Protein AF-A0A9Q4DUL0-F1 (afdb_monomer_lite)

Organism: Bacillus spizizenii (NCBI:txid96241)

InterPro domains:
  IPR012338 Beta-lactamase/transpeptidase-like [G3DSA:3.40.710.10] (1-67)
  IPR012338 Beta-lactamase/transpeptidase-like [SSF56601] (7-67)
  IPR050396 Glycosyltransferase 51/Transpeptidase [PTHR32282] (4-65)

Sequence (67 aa):
KKGYFKAPYIGGKTGTSNDYHDMWFVGLTDTYTMGVWVGKDTPSSVEYLHSISPQLSIFKGTLQAAY

Radius of gyration: 12.8 Å; chains: 1; bounding box: 29×19×37 Å

Secondary structure (DSSP, 8-state):
-------S-EEEEEEE-GGG--EEEEEEESS-EEEEEE--SS----GGGTTT-HHHHHHHHHHHH--

Structure (mmCIF, N/CA/C/O backbone):
data_AF-A0A9Q4DUL0-F1
#
_entry.id   AF-A0A9Q4DUL0-F1
#
loop_
_atom_site.group_PDB
_atom_site.id
_atom_site.type_symbol
_atom_site.label_atom_id
_atom_site.label_alt_id
_atom_site.label_comp_id
_atom_site.label_asym_id
_atom_site.label_entity_id
_atom_site.label_seq_id
_atom_site.pdbx_PDB_ins_code
_atom_site.Cartn_x
_atom_site.Cartn_y
_atom_site.Cartn_z
_atom_site.occupancy
_atom_site.B_iso_or_equiv
_atom_site.auth_seq_id
_atom_site.auth_comp_id
_atom_site.auth_asym_id
_atom_site.auth_atom_id
_atom_site.pdbx_PDB_model_num
ATOM 1 N N . LYS A 1 1 ? 3.480 10.761 9.957 1.00 43.97 1 LYS A N 1
ATOM 2 C CA . LYS A 1 1 ? 2.118 11.280 10.264 1.00 43.97 1 LYS A CA 1
ATOM 3 C C . LYS A 1 1 ? 1.381 10.246 11.118 1.00 43.97 1 LYS A C 1
ATOM 5 O O . LYS A 1 1 ? 1.060 9.193 10.590 1.00 43.97 1 LYS A O 1
ATOM 10 N N . LYS A 1 2 ? 1.159 10.501 12.415 1.00 40.09 2 LYS A N 1
ATOM 11 C CA . LYS A 1 2 ? 0.334 9.625 13.271 1.00 40.09 2 LYS A CA 1
ATOM 12 C C . LYS A 1 2 ? -1.131 9.729 12.817 1.00 40.09 2 LYS A C 1
ATOM 14 O O . LYS A 1 2 ? -1.616 10.839 12.613 1.00 40.09 2 LYS A O 1
ATOM 19 N N . GLY A 1 3 ? -1.795 8.603 12.566 1.00 52.59 3 GLY A N 1
ATOM 20 C CA . GLY A 1 3 ? -3.231 8.547 12.275 1.00 52.59 3 GLY A CA 1
ATOM 21 C C . GLY A 1 3 ? -3.986 8.151 13.538 1.00 52.59 3 GLY A C 1
ATOM 22 O O . GLY A 1 3 ? -3.618 7.163 14.162 1.00 52.59 3 GLY A O 1
ATOM 23 N N . TYR A 1 4 ? -4.998 8.926 13.923 1.00 52.56 4 TYR A N 1
ATOM 24 C CA . TYR A 1 4 ? -5.944 8.529 14.962 1.00 52.56 4 TYR A CA 1
ATOM 25 C C . TYR A 1 4 ? -7.000 7.626 14.322 1.00 52.56 4 TYR A C 1
ATOM 27 O O . TYR A 1 4 ? -7.731 8.069 13.436 1.00 52.56 4 TYR A O 1
ATOM 35 N N . PHE A 1 5 ? -7.047 6.369 14.753 1.00 58.69 5 PHE A N 1
ATOM 36 C CA . PHE A 1 5 ? -8.072 5.398 14.383 1.00 58.69 5 PHE A CA 1
ATOM 37 C C . PHE A 1 5 ? -8.762 4.950 15.667 1.00 58.69 5 PHE A C 1
ATOM 39 O O . PHE A 1 5 ? -8.096 4.714 16.673 1.00 58.69 5 PHE A O 1
ATOM 46 N N . LYS A 1 6 ? -10.091 4.851 15.650 1.00 60.72 6 LYS A N 1
ATOM 47 C CA . LYS A 1 6 ? -10.893 4.440 16.808 1.00 60.72 6 LYS A CA 1
ATOM 48 C C . LYS A 1 6 ? -10.975 2.906 16.891 1.00 60.72 6 LYS A C 1
ATOM 50 O O . LYS A 1 6 ? -12.055 2.354 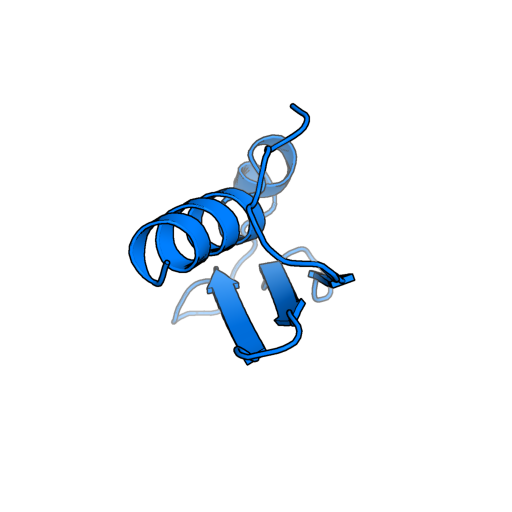17.041 1.00 60.72 6 LYS A O 1
ATOM 55 N N . ALA A 1 7 ? -9.835 2.234 16.737 1.00 61.97 7 ALA A N 1
ATOM 56 C CA . ALA A 1 7 ? -9.698 0.788 16.873 1.00 61.97 7 ALA A CA 1
ATOM 57 C C . ALA A 1 7 ? -8.826 0.499 18.110 1.00 61.97 7 ALA A C 1
ATOM 59 O O . ALA A 1 7 ? -7.754 1.102 18.219 1.00 61.97 7 ALA A O 1
ATOM 60 N N . PRO A 1 8 ? -9.267 -0.361 19.049 1.00 72.50 8 PRO A N 1
ATOM 61 C CA . PRO A 1 8 ? -8.472 -0.740 20.221 1.00 72.50 8 PRO A CA 1
ATOM 62 C C . PRO A 1 8 ? -7.098 -1.296 19.834 1.00 72.50 8 PRO A C 1
ATOM 64 O O . PRO A 1 8 ? -6.102 -1.000 20.496 1.00 72.50 8 PRO A O 1
ATOM 67 N N . TYR A 1 9 ? -7.039 -2.032 18.723 1.00 83.31 9 TYR A N 1
ATOM 68 C CA . TYR A 1 9 ? -5.808 -2.507 18.110 1.00 83.31 9 TYR A CA 1
ATOM 69 C C . TYR A 1 9 ? -5.701 -2.116 16.630 1.00 83.31 9 TYR A C 1
ATOM 71 O O . TYR A 1 9 ? -6.663 -2.188 15.863 1.00 83.31 9 TYR A O 1
ATOM 79 N N . ILE A 1 10 ? -4.484 -1.752 16.218 1.00 90.69 10 ILE A N 1
ATOM 80 C CA . ILE A 1 10 ? -4.086 -1.651 14.815 1.00 90.69 10 ILE A CA 1
ATOM 81 C C . ILE A 1 10 ? -2.663 -2.186 14.658 1.00 90.69 10 ILE A C 1
ATOM 83 O O . ILE A 1 10 ? -1.738 -1.757 15.351 1.00 90.69 10 ILE A O 1
ATOM 87 N N . GLY A 1 11 ? -2.486 -3.121 13.733 1.00 92.88 11 GLY A N 1
ATOM 88 C CA . GLY A 1 11 ? -1.200 -3.727 13.413 1.00 92.88 11 GLY A CA 1
ATOM 89 C C . GLY A 1 11 ? -1.030 -3.874 11.910 1.00 92.88 11 GLY A C 1
ATOM 90 O O . GLY A 1 11 ? -2.002 -3.937 11.160 1.00 92.88 11 GLY A O 1
ATOM 91 N N . GLY A 1 12 ? 0.214 -3.924 11.447 1.00 95.88 12 GLY A N 1
ATOM 92 C CA . GLY A 1 12 ? 0.474 -4.188 10.041 1.00 95.88 12 GLY A CA 1
ATOM 93 C C . GLY A 1 12 ? 1.946 -4.317 9.713 1.00 95.88 12 GLY A C 1
ATOM 94 O O . GLY A 1 12 ? 2.823 -3.947 10.498 1.00 95.88 12 GLY A O 1
ATOM 95 N N . LYS A 1 13 ? 2.207 -4.861 8.530 1.00 97.75 13 LYS A N 1
ATOM 96 C CA . LYS A 1 13 ? 3.544 -5.136 8.026 1.00 97.75 13 LYS A CA 1
ATOM 97 C C . LYS A 1 13 ? 3.659 -4.661 6.585 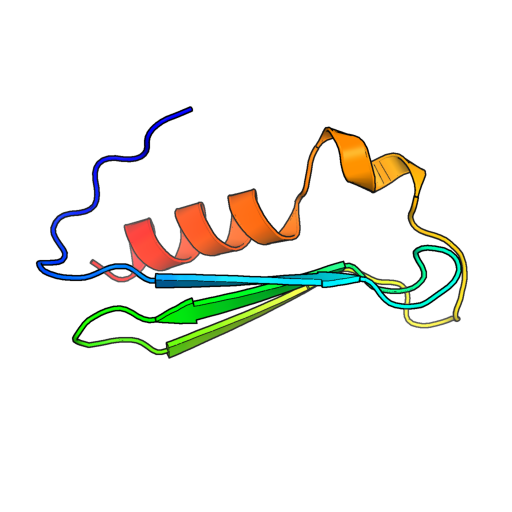1.00 97.75 13 LYS A C 1
ATOM 99 O O . LYS A 1 13 ? 2.805 -4.927 5.743 1.00 97.75 13 LYS A O 1
ATOM 104 N N . THR A 1 14 ? 4.755 -3.963 6.310 1.00 97.38 14 THR A N 1
ATOM 105 C CA . THR A 1 14 ? 5.169 -3.617 4.950 1.00 97.38 14 THR A CA 1
ATOM 106 C C . THR A 1 14 ? 5.780 -4.829 4.254 1.00 97.38 14 THR A C 1
ATOM 108 O O . THR A 1 14 ? 6.506 -5.611 4.877 1.00 97.38 14 THR A O 1
ATOM 111 N N . GLY A 1 15 ? 5.521 -4.963 2.959 1.00 96.62 15 GLY A N 1
ATOM 112 C CA . GLY A 1 15 ? 6.193 -5.914 2.083 1.00 96.62 15 GLY A CA 1
ATOM 113 C C . GLY A 1 15 ? 6.681 -5.206 0.827 1.00 96.62 15 GLY A C 1
ATOM 114 O O . GLY A 1 15 ? 6.005 -4.318 0.313 1.00 96.62 15 GLY A O 1
ATOM 115 N N . THR A 1 16 ? 7.848 -5.604 0.346 1.00 97.12 16 THR A N 1
ATOM 116 C CA . THR A 1 16 ? 8.408 -5.140 -0.923 1.00 97.12 16 THR A CA 1
ATOM 117 C C . THR A 1 16 ? 9.031 -6.353 -1.591 1.00 97.12 16 THR A C 1
ATOM 11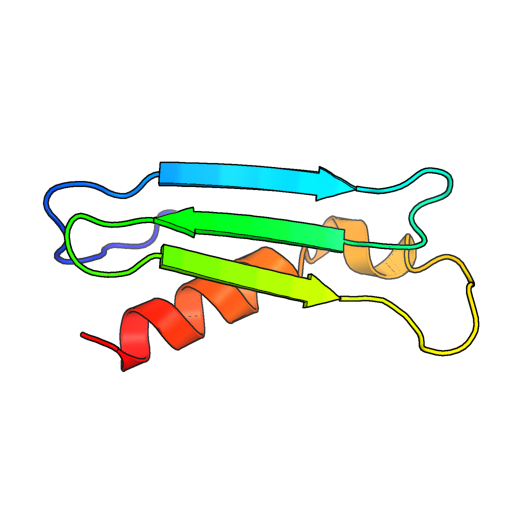9 O O . THR A 1 16 ? 9.714 -7.126 -0.915 1.00 97.12 16 THR A O 1
ATOM 122 N 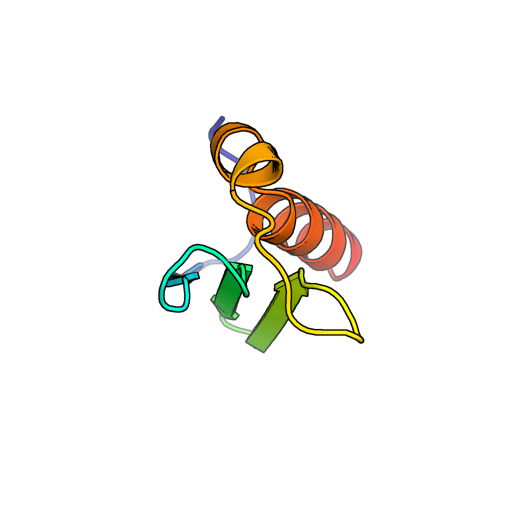N . SER A 1 17 ? 8.773 -6.557 -2.878 1.00 96.81 17 SER A N 1
ATOM 123 C CA . SER A 1 17 ? 9.489 -7.575 -3.650 1.00 96.81 17 SER A CA 1
ATOM 124 C C . SER A 1 17 ? 10.899 -7.090 -4.006 1.00 96.81 17 SER A C 1
ATOM 126 O O . SER A 1 17 ? 11.231 -5.912 -3.844 1.00 96.81 17 SER A O 1
ATOM 128 N N . ASN A 1 18 ? 11.718 -7.985 -4.558 1.00 96.62 18 ASN A N 1
ATOM 129 C CA . ASN A 1 18 ? 12.990 -7.593 -5.163 1.00 96.62 18 ASN A CA 1
ATOM 130 C C . ASN A 1 18 ? 12.774 -6.528 -6.251 1.00 96.62 18 ASN A C 1
ATOM 132 O O . ASN A 1 18 ? 11.712 -6.479 -6.884 1.00 96.62 18 ASN A O 1
ATOM 136 N N . ASP A 1 19 ? 13.775 -5.661 -6.412 1.00 96.50 19 ASP A N 1
ATOM 137 C CA . ASP A 1 19 ? 13.824 -4.577 -7.404 1.00 96.50 19 ASP A CA 1
ATOM 138 C C . ASP A 1 19 ? 12.615 -3.623 -7.378 1.00 96.50 19 ASP A C 1
ATOM 140 O O . ASP A 1 19 ? 12.324 -2.908 -8.343 1.00 96.50 19 ASP A O 1
ATOM 144 N N . TYR A 1 20 ? 11.906 -3.589 -6.244 1.00 97.00 20 TYR A N 1
ATOM 145 C CA . TYR A 1 20 ? 10.712 -2.776 -6.029 1.00 97.00 20 TYR A CA 1
ATOM 146 C C . TYR A 1 20 ? 9.626 -3.014 -7.086 1.00 97.00 20 TYR A C 1
ATOM 148 O O . TYR A 1 20 ? 8.977 -2.061 -7.507 1.00 97.00 20 TYR A O 1
ATOM 156 N N . HIS A 1 21 ? 9.431 -4.247 -7.559 1.00 97.88 21 HIS A N 1
ATOM 157 C CA . HIS A 1 21 ? 8.324 -4.557 -8.481 1.00 97.88 21 HIS A CA 1
ATOM 158 C C . HIS A 1 21 ? 6.951 -4.428 -7.810 1.00 97.88 21 HIS A C 1
ATOM 160 O O . HIS A 1 21 ? 5.994 -3.981 -8.441 1.00 97.88 21 HIS A O 1
ATOM 166 N N . ASP A 1 22 ? 6.882 -4.759 -6.522 1.00 98.25 22 ASP A N 1
ATOM 167 C CA . ASP A 1 22 ? 5.662 -4.759 -5.733 1.00 98.25 22 ASP A CA 1
ATOM 168 C C . ASP A 1 22 ? 5.846 -3.987 -4.429 1.00 98.25 22 ASP A C 1
ATOM 170 O O . ASP A 1 22 ? 6.842 -4.152 -3.716 1.00 98.25 22 ASP A O 1
ATOM 174 N N . MET A 1 23 ? 4.827 -3.211 -4.068 1.00 98.12 23 MET A N 1
ATOM 175 C CA . MET A 1 23 ? 4.669 -2.620 -2.744 1.00 98.12 23 MET A CA 1
ATOM 176 C C . MET A 1 23 ? 3.404 -3.155 -2.087 1.00 98.12 23 MET A C 1
ATOM 178 O O . MET A 1 23 ? 2.293 -2.967 -2.579 1.00 98.12 23 MET A O 1
ATOM 182 N N . TRP A 1 24 ? 3.580 -3.780 -0.931 1.00 98.44 24 TRP A N 1
ATOM 183 C CA . TRP A 1 24 ? 2.518 -4.377 -0.141 1.00 98.44 24 TRP A CA 1
ATOM 184 C C . TRP A 1 24 ? 2.388 -3.691 1.210 1.00 98.44 24 TRP A C 1
ATOM 186 O O . TRP A 1 24 ? 3.371 -3.333 1.872 1.00 98.44 24 TRP A O 1
ATOM 196 N N . PHE A 1 25 ? 1.153 -3.586 1.671 1.00 98.38 25 PHE A N 1
ATOM 197 C CA . PHE A 1 25 ? 0.871 -3.444 3.084 1.00 98.38 25 PHE A CA 1
ATOM 198 C C . PHE A 1 25 ? -0.281 -4.355 3.461 1.00 98.38 25 PHE A C 1
ATOM 200 O O . PHE A 1 25 ? -1.350 -4.288 2.860 1.00 98.38 25 PHE A O 1
ATOM 207 N N . VAL A 1 26 ? -0.062 -5.192 4.467 1.00 98.31 26 VAL A N 1
ATOM 208 C CA . VAL A 1 26 ? -1.118 -6.008 5.062 1.00 98.31 26 VAL A CA 1
ATOM 209 C C . VAL A 1 26 ? -1.255 -5.582 6.510 1.00 98.31 26 VAL A C 1
ATOM 211 O O . VAL A 1 26 ? -0.261 -5.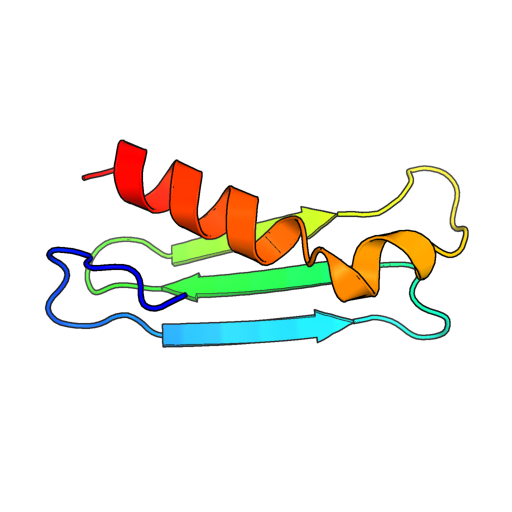492 7.234 1.00 98.31 26 VAL A O 1
ATOM 214 N N . GLY A 1 27 ? -2.480 -5.289 6.921 1.00 96.56 27 GLY A N 1
ATOM 215 C CA . GLY A 1 27 ? -2.780 -4.829 8.264 1.00 96.56 27 GLY A CA 1
ATOM 216 C C . GLY A 1 27 ? -4.112 -5.352 8.760 1.00 96.56 27 GLY A C 1
ATOM 217 O O . GLY A 1 27 ? -4.940 -5.845 7.991 1.00 96.56 27 GLY A O 1
ATOM 218 N N . LEU A 1 28 ? -4.292 -5.246 10.068 1.00 94.88 28 LEU A N 1
ATOM 219 C CA . LEU A 1 28 ? -5.489 -5.694 10.752 1.00 94.88 28 LEU A CA 1
ATOM 220 C C . LEU A 1 28 ? -5.836 -4.793 11.939 1.00 94.88 28 LEU A C 1
ATOM 222 O O . LEU A 1 28 ? -4.966 -4.156 12.542 1.00 94.88 28 LEU A O 1
ATOM 226 N N . THR A 1 29 ? -7.120 -4.769 12.258 1.00 92.88 29 THR A N 1
ATOM 227 C CA . THR A 1 29 ? -7.700 -4.269 13.504 1.00 92.88 29 THR A CA 1
ATOM 228 C C . THR A 1 29 ? -8.448 -5.407 14.194 1.00 92.88 29 THR A C 1
ATOM 230 O O . THR A 1 29 ? -8.421 -6.545 13.728 1.00 92.88 29 THR A O 1
ATOM 233 N N . ASP A 1 30 ? -9.165 -5.111 15.274 1.00 91.25 30 ASP A N 1
ATOM 234 C CA . ASP A 1 30 ? -10.016 -6.100 15.948 1.00 91.25 30 ASP A CA 1
ATOM 235 C C . ASP A 1 30 ? -11.194 -6.596 15.085 1.00 91.25 30 ASP A C 1
ATOM 237 O O . ASP A 1 30 ? -11.806 -7.611 15.407 1.00 91.25 30 ASP A O 1
ATOM 241 N N . THR A 1 31 ? -11.533 -5.888 14.000 1.00 93.12 31 THR A N 1
ATOM 242 C CA . THR A 1 31 ? -12.714 -6.181 13.164 1.00 93.12 31 THR A CA 1
ATOM 243 C C . THR A 1 31 ? -12.402 -6.413 11.693 1.00 93.12 31 THR A C 1
ATOM 245 O O . THR A 1 31 ? -13.180 -7.076 11.010 1.00 93.12 31 THR A O 1
ATOM 248 N N . TYR A 1 32 ? -11.297 -5.869 11.181 1.00 93.88 32 TYR A N 1
ATOM 249 C CA . TYR A 1 32 ? -10.976 -5.915 9.758 1.00 93.88 32 TYR A CA 1
ATOM 250 C C . TYR A 1 32 ? -9.554 -6.407 9.522 1.00 93.88 32 TYR A C 1
ATOM 252 O O . TYR A 1 32 ? -8.626 -5.981 10.202 1.00 93.88 32 TYR A O 1
ATOM 260 N N . THR A 1 33 ? -9.380 -7.223 8.485 1.00 96.31 33 THR A N 1
ATOM 261 C CA . THR A 1 33 ? -8.077 -7.563 7.901 1.00 96.31 33 THR A CA 1
ATOM 262 C C . THR A 1 33 ? -8.082 -7.115 6.448 1.00 96.31 33 THR A C 1
ATOM 264 O O . THR A 1 33 ? -9.038 -7.382 5.723 1.00 96.31 33 THR A O 1
ATOM 267 N N . MET A 1 34 ? -7.025 -6.432 6.012 1.00 97.19 34 MET A N 1
ATOM 268 C CA . MET A 1 34 ? -6.933 -5.885 4.660 1.00 97.19 34 MET A CA 1
ATOM 269 C C . MET A 1 34 ? -5.497 -5.928 4.142 1.00 97.19 34 MET A C 1
ATOM 271 O O . MET A 1 34 ? -4.547 -5.630 4.866 1.00 97.19 34 MET A O 1
ATOM 275 N N . GLY A 1 35 ? -5.357 -6.258 2.859 1.00 97.88 35 GLY A N 1
ATOM 276 C CA . GLY A 1 35 ? -4.117 -6.136 2.103 1.00 97.88 35 GLY A CA 1
ATOM 277 C C . GLY A 1 35 ? -4.269 -5.109 0.987 1.00 97.88 35 GLY A C 1
ATOM 278 O O . GLY A 1 35 ? -5.286 -5.085 0.300 1.00 97.88 35 GLY A O 1
ATOM 279 N N . VAL A 1 36 ? -3.252 -4.274 0.806 1.00 98.44 36 VAL A N 1
ATOM 280 C CA . VAL A 1 36 ? -3.123 -3.358 -0.327 1.00 98.44 36 VAL A CA 1
ATOM 281 C C . VAL A 1 36 ? -1.862 -3.718 -1.092 1.00 98.44 36 VAL A C 1
ATOM 283 O O . VAL A 1 36 ? -0.777 -3.781 -0.509 1.00 98.44 36 VAL A O 1
ATOM 286 N N . TRP A 1 37 ? -2.021 -3.913 -2.396 1.00 98.31 37 TRP A N 1
ATOM 287 C CA . TRP A 1 37 ? -0.939 -4.093 -3.352 1.00 98.31 37 TRP A CA 1
ATOM 288 C C . TRP A 1 37 ? -0.886 -2.911 -4.305 1.00 98.31 37 TRP A C 1
ATOM 290 O O . TRP A 1 37 ? -1.921 -2.433 -4.773 1.00 98.31 37 TRP A O 1
ATOM 300 N N . VAL A 1 38 ? 0.328 -2.463 -4.599 1.00 98.25 38 VAL A N 1
ATOM 301 C CA . VAL A 1 38 ? 0.617 -1.516 -5.668 1.00 98.25 38 VAL A CA 1
ATOM 302 C C . VAL A 1 38 ? 1.776 -2.076 -6.483 1.00 98.25 38 VAL A C 1
ATOM 304 O O . VAL A 1 38 ? 2.862 -2.303 -5.952 1.00 98.25 38 VAL A O 1
ATOM 307 N N . GLY A 1 39 ? 1.537 -2.268 -7.773 1.00 97.88 39 GLY A N 1
ATOM 308 C CA . GLY A 1 39 ? 2.504 -2.756 -8.747 1.00 97.88 39 GLY A CA 1
ATOM 309 C C . GLY A 1 39 ? 1.993 -2.491 -10.160 1.00 97.88 39 GLY A C 1
ATOM 310 O O . GLY A 1 39 ? 1.069 -1.696 -10.354 1.00 97.88 39 GLY A O 1
ATOM 311 N N . LYS A 1 40 ? 2.607 -3.131 -11.153 1.00 97.88 40 LYS A N 1
ATOM 312 C CA . LYS A 1 40 ? 2.191 -3.033 -12.558 1.00 97.88 40 LYS A CA 1
ATOM 313 C C . LYS A 1 40 ? 1.844 -4.414 -13.088 1.00 97.88 40 LYS A C 1
ATOM 315 O O . LYS A 1 40 ? 2.518 -5.379 -12.744 1.00 97.88 40 LYS A O 1
ATOM 320 N N . ASP A 1 41 ? 0.856 -4.478 -13.976 1.00 97.81 41 ASP A N 1
ATOM 321 C CA . ASP A 1 41 ? 0.445 -5.732 -14.618 1.00 97.81 41 ASP A CA 1
ATOM 322 C C . ASP A 1 41 ? 1.602 -6.380 -15.395 1.00 97.81 41 ASP A C 1
ATOM 324 O O . ASP A 1 41 ? 1.825 -7.585 -15.302 1.00 97.81 41 ASP A O 1
ATOM 328 N N . THR A 1 42 ? 2.386 -5.567 -16.114 1.00 97.44 42 THR A N 1
ATOM 329 C CA . THR A 1 42 ? 3.670 -5.988 -16.691 1.00 97.44 42 THR A CA 1
ATOM 330 C C . THR A 1 42 ? 4.796 -5.685 -15.696 1.00 97.44 42 THR A C 1
ATOM 332 O O . THR A 1 42 ? 5.038 -4.499 -15.420 1.00 97.44 42 THR A O 1
ATOM 335 N N . PRO A 1 43 ? 5.523 -6.705 -15.189 1.00 95.69 43 PRO A N 1
ATOM 336 C CA . PRO A 1 43 ? 6.521 -6.522 -14.140 1.00 95.69 43 PRO A CA 1
ATOM 337 C C . PRO A 1 43 ? 7.580 -5.486 -14.511 1.00 95.69 43 PRO A C 1
ATOM 339 O O . PRO A 1 43 ? 8.309 -5.627 -15.491 1.00 95.69 43 PRO A O 1
ATOM 342 N N . SER A 1 44 ? 7.651 -4.421 -13.722 1.00 97.62 44 SER A N 1
ATOM 343 C CA . SER A 1 44 ? 8.714 -3.424 -13.794 1.00 97.62 44 SER A CA 1
ATOM 344 C C . SER A 1 44 ? 8.746 -2.614 -12.508 1.00 97.62 44 SER A C 1
ATOM 346 O O . SER A 1 44 ? 7.719 -2.443 -11.849 1.00 97.62 44 SER A O 1
ATOM 348 N N . SER A 1 45 ? 9.922 -2.082 -12.178 1.00 98.00 45 SER A N 1
ATOM 349 C CA . SER A 1 45 ? 10.126 -1.351 -10.931 1.00 98.00 45 SER A CA 1
ATOM 350 C C . SER A 1 45 ? 9.134 -0.197 -10.737 1.00 98.00 45 SER A C 1
ATOM 352 O O . SER A 1 45 ? 8.826 0.577 -11.659 1.00 98.00 45 SER A O 1
ATOM 354 N N . VAL A 1 46 ? 8.649 -0.092 -9.501 1.00 97.88 46 VAL A N 1
ATOM 355 C CA . VAL A 1 46 ? 7.887 1.028 -8.947 1.00 97.88 46 VAL A CA 1
ATOM 356 C C . VAL A 1 46 ? 8.664 1.734 -7.830 1.00 97.88 46 VAL A C 1
ATOM 358 O O . VAL A 1 46 ? 8.063 2.385 -6.980 1.00 97.88 46 VAL A O 1
ATOM 361 N N . GLU A 1 47 ? 9.999 1.655 -7.821 1.00 97.62 47 GLU A N 1
ATOM 362 C CA . GLU A 1 47 ? 10.853 2.287 -6.798 1.00 97.62 47 GLU A CA 1
ATOM 363 C C . GLU A 1 47 ? 10.556 3.784 -6.608 1.00 97.62 47 GLU A C 1
ATOM 365 O O . GLU A 1 47 ? 10.562 4.285 -5.484 1.00 97.62 47 GLU A O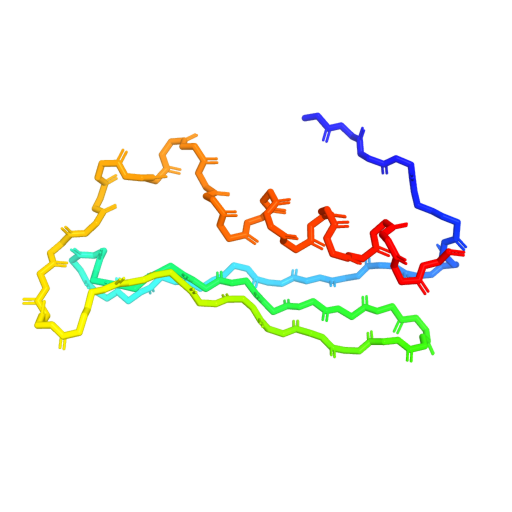 1
ATOM 370 N N . TYR A 1 48 ? 10.183 4.489 -7.682 1.00 96.31 48 TYR A N 1
ATOM 371 C CA . TYR A 1 48 ? 9.792 5.902 -7.626 1.00 96.31 48 TYR A CA 1
ATOM 372 C C . TYR A 1 48 ? 8.600 6.185 -6.688 1.00 96.31 48 TYR A C 1
ATOM 374 O O . TYR A 1 48 ? 8.425 7.320 -6.245 1.00 96.31 48 TYR A O 1
ATOM 382 N N . LEU A 1 49 ? 7.792 5.172 -6.349 1.00 96.19 49 LEU A N 1
ATOM 383 C CA . LEU A 1 49 ? 6.689 5.269 -5.388 1.00 96.19 49 LEU A CA 1
ATOM 384 C C . LEU A 1 49 ? 7.134 5.065 -3.929 1.00 96.19 49 LEU A C 1
ATOM 386 O O . LEU A 1 49 ? 6.346 5.316 -3.016 1.00 96.19 49 LEU A O 1
ATOM 390 N N . HIS A 1 50 ? 8.370 4.626 -3.670 1.00 92.88 50 HIS A N 1
ATOM 391 C CA . HIS A 1 50 ? 8.795 4.167 -2.341 1.00 92.88 50 HIS A CA 1
ATOM 392 C C . HIS A 1 50 ? 8.704 5.285 -1.296 1.00 92.88 50 HIS A C 1
ATOM 394 O O . HIS A 1 50 ? 8.180 5.080 -0.198 1.00 92.88 50 HIS A O 1
ATOM 400 N N . SER A 1 51 ? 9.116 6.498 -1.675 1.00 93.38 51 SER A N 1
ATOM 401 C CA . SER A 1 51 ? 9.098 7.684 -0.809 1.00 93.38 51 SER A CA 1
ATOM 402 C C . SER A 1 51 ? 7.689 8.119 -0.396 1.00 93.38 51 SER A C 1
ATOM 404 O O . SER A 1 51 ? 7.509 8.641 0.705 1.00 93.38 51 SER A O 1
ATOM 406 N N . ILE A 1 52 ? 6.683 7.887 -1.247 1.00 95.44 52 ILE A N 1
ATOM 407 C CA . ILE A 1 52 ? 5.288 8.252 -0.966 1.00 95.44 52 ILE A CA 1
ATOM 408 C C . ILE A 1 52 ? 4.478 7.096 -0.365 1.00 95.44 52 ILE A C 1
ATOM 410 O O . ILE A 1 52 ? 3.446 7.349 0.256 1.00 95.44 52 ILE A O 1
ATOM 414 N N . SER A 1 53 ? 4.953 5.849 -0.498 1.00 96.69 53 SER A N 1
ATOM 415 C CA . SER A 1 53 ? 4.358 4.641 0.094 1.00 96.69 53 SER A CA 1
ATOM 416 C C . SER A 1 53 ? 2.828 4.571 -0.099 1.00 96.69 53 SER A C 1
ATOM 418 O O . SER A 1 53 ? 2.068 4.597 0.882 1.00 96.69 53 SER A O 1
ATOM 420 N N . PRO A 1 54 ? 2.339 4.521 -1.353 1.00 97.81 54 PRO A N 1
ATOM 421 C CA . PRO A 1 54 ? 0.913 4.633 -1.666 1.00 97.81 54 PRO A CA 1
ATOM 422 C C . PRO A 1 54 ? 0.070 3.550 -0.985 1.00 97.81 54 PRO A C 1
ATOM 424 O O . PRO A 1 54 ? -1.025 3.844 -0.509 1.00 97.81 54 PRO A O 1
ATOM 427 N N . GLN A 1 55 ? 0.605 2.337 -0.834 1.00 97.88 55 GLN A N 1
ATOM 428 C CA . GLN A 1 55 ? -0.035 1.214 -0.151 1.00 97.88 55 GLN A CA 1
ATOM 429 C C . GLN A 1 55 ? -0.441 1.541 1.298 1.00 97.88 55 GLN A C 1
ATOM 431 O O . GLN A 1 55 ? -1.507 1.127 1.747 1.00 97.88 55 GLN A O 1
ATOM 436 N N . LEU A 1 56 ? 0.354 2.346 2.018 1.00 96.81 56 LEU A N 1
ATOM 437 C CA . LEU A 1 56 ? 0.027 2.792 3.379 1.00 96.81 56 LEU A CA 1
ATOM 438 C C . LEU A 1 56 ? -1.067 3.863 3.379 1.00 96.81 56 LEU A C 1
ATOM 440 O O . LEU A 1 56 ? -1.928 3.877 4.259 1.00 96.81 56 LEU A O 1
ATOM 444 N N . SER A 1 57 ? -1.028 4.770 2.402 1.00 96.38 57 SER A N 1
ATOM 445 C CA . SER A 1 57 ? -2.004 5.856 2.279 1.00 96.38 57 SER A CA 1
ATOM 446 C C . SER A 1 57 ? -3.383 5.326 1.891 1.00 96.38 57 SER A C 1
ATOM 448 O O . SER A 1 57 ? -4.375 5.721 2.501 1.00 96.38 57 SER A O 1
ATOM 450 N N . ILE A 1 58 ? -3.430 4.386 0.942 1.00 97.38 58 ILE A N 1
ATOM 451 C CA . ILE A 1 58 ? -4.649 3.675 0.545 1.00 97.38 58 ILE A CA 1
ATOM 452 C C . ILE A 1 58 ? -5.186 2.881 1.736 1.00 97.38 58 ILE A C 1
ATOM 454 O O . ILE A 1 58 ? -6.341 3.074 2.099 1.00 97.38 58 ILE A O 1
ATOM 458 N N . PHE A 1 59 ? -4.349 2.081 2.417 1.00 96.38 59 PHE A N 1
ATOM 459 C CA . PHE A 1 59 ? -4.792 1.319 3.590 1.00 96.38 59 PHE A CA 1
ATOM 460 C C . PHE A 1 59 ? -5.419 2.226 4.651 1.00 96.38 59 PHE A C 1
ATOM 462 O O . PHE A 1 59 ? -6.508 1.951 5.150 1.00 96.38 59 PHE A O 1
ATOM 469 N N . LYS A 1 60 ? -4.753 3.342 4.972 1.00 94.12 60 LYS A N 1
ATOM 470 C CA . LYS A 1 60 ? -5.273 4.324 5.923 1.00 94.12 60 LYS A CA 1
ATOM 471 C C . LYS A 1 60 ? -6.622 4.887 5.474 1.00 94.12 60 LYS A C 1
ATOM 473 O O . LYS A 1 60 ? -7.534 4.926 6.292 1.00 94.12 60 LYS A O 1
ATOM 478 N N . GLY A 1 61 ? -6.741 5.332 4.224 1.00 95.25 61 GLY A N 1
ATOM 479 C CA . GLY A 1 61 ? -7.976 5.924 3.704 1.00 95.25 61 GLY A CA 1
ATOM 480 C C . GLY A 1 61 ? -9.140 4.935 3.713 1.00 95.25 61 GLY A C 1
ATOM 481 O O . GLY A 1 61 ? -10.215 5.260 4.208 1.00 95.25 61 GLY A O 1
ATOM 482 N N . THR A 1 62 ? -8.905 3.706 3.252 1.00 95.38 62 THR A N 1
ATOM 483 C CA . THR A 1 62 ? -9.922 2.650 3.231 1.00 95.38 62 THR A CA 1
ATOM 484 C C . THR A 1 62 ? -10.338 2.239 4.638 1.00 95.38 62 THR A C 1
ATOM 486 O O . THR A 1 62 ? -11.530 2.145 4.908 1.00 95.38 62 THR A O 1
ATOM 489 N N . LEU A 1 63 ? -9.389 2.063 5.566 1.00 92.38 63 LEU A N 1
ATOM 490 C CA . LEU A 1 63 ? -9.722 1.727 6.951 1.00 92.38 63 LEU A CA 1
ATOM 491 C C . LEU A 1 63 ? -10.501 2.860 7.634 1.00 92.38 63 LEU A C 1
ATOM 493 O O . LEU A 1 63 ? -11.430 2.582 8.379 1.00 92.38 63 LEU A O 1
ATOM 497 N N . GLN A 1 64 ? -10.162 4.128 7.368 1.00 90.50 64 GLN A N 1
ATOM 498 C CA . GLN A 1 64 ? -10.926 5.275 7.877 1.00 90.50 64 GLN A CA 1
ATOM 499 C C . GLN A 1 64 ? -12.353 5.328 7.330 1.00 90.50 64 GLN A C 1
ATOM 501 O O . GLN A 1 64 ? -13.229 5.779 8.050 1.00 90.50 64 GLN A O 1
ATOM 506 N N . ALA A 1 65 ? -12.579 4.899 6.087 1.00 91.25 65 ALA A N 1
ATOM 507 C CA . ALA A 1 65 ? -13.911 4.854 5.485 1.00 91.25 65 ALA A CA 1
ATOM 508 C C . ALA A 1 65 ? -14.746 3.639 5.935 1.00 91.25 65 ALA A C 1
ATOM 510 O O . ALA A 1 65 ? -15.964 3.654 5.794 1.00 91.25 65 ALA A O 1
ATOM 511 N N . ALA A 1 66 ? -14.100 2.582 6.437 1.00 88.12 66 ALA A N 1
ATOM 512 C CA . ALA A 1 66 ? -14.758 1.369 6.928 1.00 88.12 66 ALA A CA 1
ATOM 513 C C . ALA A 1 66 ? -15.259 1.474 8.386 1.00 88.12 66 ALA A C 1
ATOM 515 O O . ALA A 1 66 ? -15.957 0.570 8.856 1.00 88.12 66 ALA A O 1
ATOM 516 N N . TYR A 1 67 ? -14.882 2.544 9.094 1.00 82.50 67 TYR A N 1
ATOM 517 C CA . TYR A 1 67 ? -15.336 2.896 10.443 1.00 82.50 67 TYR A CA 1
ATOM 518 C C . TYR A 1 67 ? -16.272 4.102 10.404 1.00 82.50 67 TYR A C 1
ATOM 520 O O . TYR A 1 67 ? -17.177 4.142 11.267 1.00 82.50 67 TYR A O 1
#

Foldseek 3Di:
DDDDDPFPDKDWDWDADPLRQKTKIWIDTPPDTDIFIDHDPPGDHPVVCVVVRVRVVVVSVVSNVVD

pLDDT: mean 90.76, std 13.81, range [40.09, 98.44]